Protein AF-A0A8J5CXR3-F1 (afdb_monomer_lite)

Organism: Chionoecetes opilio (NCBI:txid41210)

InterPro domains:
  IPR014830 Glycolipid transfer protein domain [PF08718] (69-102)
  IPR036497 Glycolipid transfer protein superfamily [G3DSA:1.10.3520.10] (43-103)
  IPR036497 Glycolipid transfer protein superfamily [SSF110004] (59-101)

Foldseek 3Di:
DDDDDDDDDDDPDDDDPVVVVVVVVVVPPDDDDDDDDDCDPDPPLLPADPVLLVVLVVVQADPPRHGDVVSVLSSLSSVLSVLVVVDDVSVVVSVVSVVVSVD

Structure (mmCIF, N/CA/C/O backbone):
data_AF-A0A8J5CXR3-F1
#
_entry.id   AF-A0A8J5CXR3-F1
#
loop_
_atom_site.group_PDB
_atom_site.id
_atom_site.type_symbol
_atom_site.label_atom_id
_atom_site.label_alt_id
_atom_site.label_comp_id
_atom_site.label_asym_id
_atom_site.label_entity_id
_atom_site.label_seq_id
_atom_site.pdbx_PDB_ins_code
_atom_site.Cartn_x
_atom_site.Cartn_y
_atom_site.Cartn_z
_atom_site.occupancy
_atom_site.B_iso_or_equiv
_atom_site.auth_seq_id
_atom_site.auth_comp_id
_atom_site.auth_asym_id
_atom_site.auth_atom_id
_atom_site.pdbx_PDB_model_num
ATOM 1 N N . MET A 1 1 ? 40.900 -47.127 28.050 1.00 47.41 1 MET A N 1
ATOM 2 C CA . MET A 1 1 ? 40.916 -46.000 27.095 1.00 47.41 1 MET A CA 1
ATOM 3 C C . MET A 1 1 ? 39.904 -46.302 26.004 1.00 47.41 1 MET A C 1
ATOM 5 O O . MET A 1 1 ? 40.171 -47.152 25.170 1.00 47.41 1 MET A O 1
ATOM 9 N N . ALA A 1 2 ? 38.729 -45.681 26.071 1.00 45.62 2 ALA A N 1
ATOM 10 C CA . ALA A 1 2 ? 37.701 -45.734 25.035 1.00 45.62 2 ALA A CA 1
ATOM 11 C C . ALA A 1 2 ? 37.282 -44.281 24.773 1.00 45.62 2 ALA A C 1
ATOM 13 O O . ALA A 1 2 ? 36.939 -43.570 25.718 1.00 45.62 2 ALA A O 1
ATOM 14 N N . GLY A 1 3 ? 37.456 -43.823 23.533 1.00 44.38 3 GLY A N 1
ATOM 15 C CA . GLY A 1 3 ? 37.212 -42.443 23.119 1.00 44.38 3 GLY A CA 1
ATOM 16 C C . GLY A 1 3 ? 35.720 -42.157 22.974 1.00 44.38 3 GLY A C 1
ATOM 17 O O . GLY A 1 3 ? 34.983 -42.967 22.419 1.00 44.38 3 GLY A O 1
ATOM 18 N N . ILE A 1 4 ? 35.294 -41.004 23.479 1.00 58.88 4 ILE A N 1
ATOM 19 C CA . ILE A 1 4 ? 33.944 -40.460 23.309 1.00 58.88 4 ILE A CA 1
ATOM 20 C C . ILE A 1 4 ? 33.990 -39.543 22.074 1.00 58.88 4 ILE A C 1
ATOM 22 O O . ILE A 1 4 ? 34.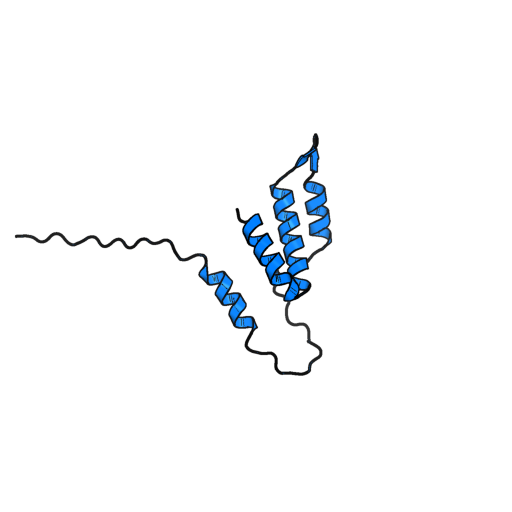870 -38.679 22.029 1.00 58.88 4 ILE A O 1
ATOM 26 N N . PRO A 1 5 ? 33.118 -39.708 21.062 1.00 49.12 5 PRO A N 1
ATOM 27 C CA . PRO A 1 5 ? 33.118 -38.828 19.900 1.00 49.12 5 PRO A CA 1
ATOM 28 C C . PRO A 1 5 ? 32.531 -37.455 20.256 1.00 49.12 5 PRO A C 1
ATOM 30 O O . PRO A 1 5 ? 31.494 -37.362 20.913 1.00 49.12 5 PRO A O 1
ATOM 33 N N . LEU A 1 6 ? 33.217 -36.397 19.807 1.00 48.16 6 LEU A N 1
ATOM 34 C CA . LEU A 1 6 ? 32.725 -35.020 19.790 1.00 48.16 6 LEU A CA 1
ATOM 35 C C . LEU A 1 6 ? 31.401 -34.974 19.012 1.00 48.16 6 LEU A C 1
ATOM 37 O O . LEU A 1 6 ? 31.383 -35.211 17.804 1.00 48.16 6 LEU A O 1
ATOM 41 N N . GLY A 1 7 ? 30.311 -34.666 19.712 1.00 46.31 7 GLY A N 1
ATOM 42 C CA . GLY A 1 7 ? 29.055 -34.254 19.101 1.00 46.31 7 GLY A CA 1
ATOM 43 C C . GLY A 1 7 ? 29.211 -32.845 18.543 1.00 46.31 7 GLY A C 1
ATOM 44 O O . GLY A 1 7 ? 29.286 -31.873 19.291 1.00 46.31 7 GLY A O 1
ATOM 45 N N . SER A 1 8 ? 29.319 -32.768 17.224 1.00 51.59 8 SER A N 1
ATOM 46 C CA . SER A 1 8 ? 29.253 -31.552 16.426 1.00 51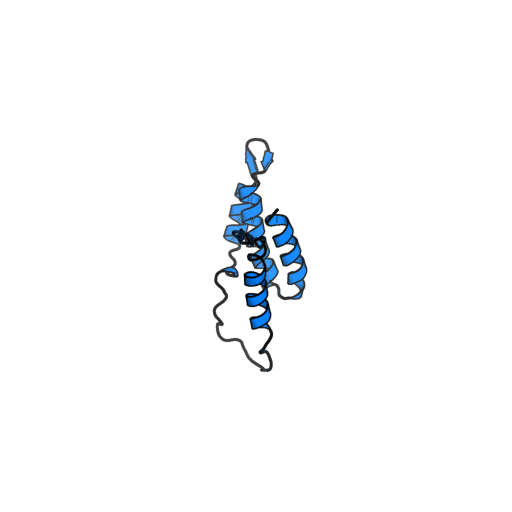.59 8 SER A CA 1
ATOM 47 C C . SER A 1 8 ? 27.778 -31.216 16.190 1.00 51.59 8 SER A C 1
ATOM 49 O O . SER A 1 8 ? 27.116 -31.911 15.424 1.00 51.59 8 SER A O 1
ATOM 51 N N . GLU A 1 9 ? 27.266 -30.150 16.797 1.00 47.84 9 GLU A N 1
ATOM 52 C CA . GLU A 1 9 ? 26.015 -29.515 16.364 1.00 47.84 9 GLU A CA 1
ATOM 53 C C . GLU A 1 9 ? 26.353 -28.116 15.837 1.00 47.84 9 GLU A C 1
ATOM 55 O O . GLU A 1 9 ? 26.766 -27.252 16.615 1.00 47.84 9 GLU A O 1
ATOM 60 N N . PRO A 1 10 ? 26.255 -27.869 14.519 1.00 51.78 10 PRO A N 1
ATOM 61 C CA . PRO A 1 10 ? 26.279 -26.512 14.003 1.00 51.78 10 PRO A CA 1
ATOM 62 C C . PRO A 1 10 ? 24.917 -25.842 14.265 1.00 51.78 10 PRO A C 1
ATOM 64 O O . PRO A 1 10 ? 23.880 -26.502 14.163 1.00 51.78 10 PRO A O 1
ATOM 67 N N . PRO A 1 11 ? 24.876 -24.533 14.567 1.00 44.31 11 PRO A N 1
ATOM 68 C CA . PRO A 1 11 ? 23.620 -23.803 14.671 1.00 44.31 11 PRO A CA 1
ATOM 69 C C . PRO A 1 11 ? 22.977 -23.680 13.279 1.00 44.31 11 PRO A C 1
ATOM 71 O O . PRO A 1 11 ? 23.423 -22.900 12.441 1.00 44.31 11 PRO A O 1
ATOM 74 N N . GLN A 1 12 ? 21.921 -24.452 13.022 1.00 49.41 12 GLN A N 1
ATOM 75 C CA . GLN A 1 12 ? 21.063 -24.300 11.843 1.00 49.41 12 GLN A CA 1
ATOM 76 C C . GLN A 1 12 ? 20.086 -23.137 12.036 1.00 49.41 12 GLN A C 1
ATOM 78 O O . GLN A 1 12 ? 18.949 -23.399 12.402 1.00 49.41 12 GLN A O 1
ATOM 83 N N . GLN A 1 13 ? 20.471 -21.877 11.803 1.00 50.88 13 GLN A N 1
ATOM 84 C CA . GLN A 1 13 ? 19.493 -20.783 11.628 1.00 50.88 13 GLN A CA 1
ATOM 85 C C . GLN A 1 13 ? 20.044 -19.631 10.769 1.00 50.88 13 GLN A C 1
ATOM 87 O O . GLN A 1 13 ? 20.218 -18.530 11.278 1.00 50.88 13 GLN A O 1
ATOM 92 N N . VAL A 1 14 ? 20.306 -19.850 9.472 1.00 47.44 14 VAL A N 1
ATOM 93 C CA . VAL A 1 14 ? 20.418 -18.749 8.488 1.00 47.44 14 VAL A CA 1
ATOM 94 C C . VAL A 1 14 ? 20.041 -19.246 7.079 1.00 47.44 14 VAL A C 1
ATOM 96 O O . VAL A 1 14 ? 20.897 -19.343 6.214 1.00 47.44 14 VAL A O 1
ATOM 99 N N . GLU A 1 15 ? 18.783 -19.628 6.826 1.00 47.00 15 GLU A N 1
ATOM 100 C CA . GLU A 1 15 ? 18.411 -20.187 5.502 1.00 47.00 15 GLU A CA 1
ATOM 101 C C . GLU A 1 15 ? 17.070 -19.681 4.938 1.00 47.00 15 GLU A C 1
ATOM 103 O O . GLU A 1 15 ? 16.450 -20.348 4.125 1.00 47.00 15 GLU A O 1
ATOM 108 N N . VAL A 1 16 ? 16.586 -18.498 5.344 1.00 46.84 16 VAL A N 1
ATOM 109 C CA . VAL A 1 16 ? 15.297 -17.967 4.822 1.00 46.84 16 VAL A CA 1
ATOM 110 C C . VAL A 1 16 ? 15.408 -16.561 4.212 1.00 46.84 16 VAL A C 1
ATOM 112 O O . VAL A 1 16 ? 14.433 -16.020 3.704 1.00 46.84 16 VAL A O 1
ATOM 115 N N . ALA A 1 17 ? 16.592 -15.941 4.222 1.00 45.50 17 ALA A N 1
ATOM 116 C CA . ALA A 1 17 ? 16.778 -14.597 3.657 1.00 45.50 17 ALA A CA 1
ATOM 117 C C . ALA A 1 17 ? 17.283 -14.600 2.201 1.00 45.50 17 ALA A C 1
ATOM 119 O O . ALA A 1 17 ? 17.0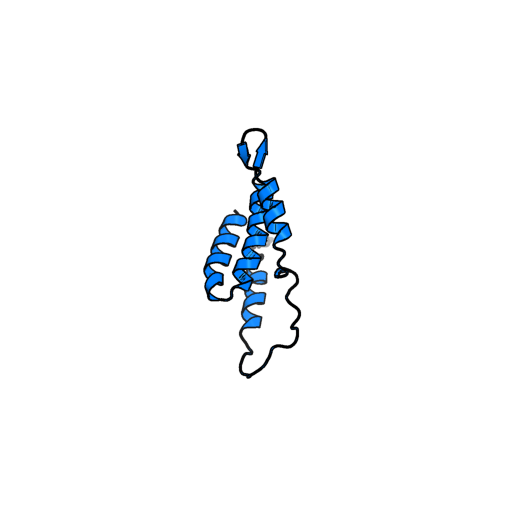50 -13.634 1.480 1.00 45.50 17 ALA A O 1
ATOM 120 N N . GLU A 1 18 ? 17.948 -15.671 1.762 1.00 44.22 18 GLU A N 1
ATOM 121 C CA . GLU A 1 18 ? 18.709 -15.680 0.503 1.00 44.22 18 GLU A CA 1
ATOM 122 C C . GLU A 1 18 ? 17.826 -15.882 -0.745 1.00 44.22 18 GLU A C 1
ATOM 124 O O . GLU A 1 18 ? 18.124 -15.361 -1.819 1.00 44.22 18 GLU A O 1
ATOM 129 N N . GLU A 1 19 ? 16.681 -16.557 -0.604 1.00 43.38 19 GLU A N 1
ATOM 130 C CA . GLU A 1 19 ? 15.810 -16.901 -1.739 1.00 43.38 19 GLU A CA 1
ATOM 131 C C . GLU A 1 19 ? 15.112 -15.681 -2.370 1.00 43.38 19 GLU A C 1
ATOM 133 O O . GLU A 1 19 ? 14.841 -15.665 -3.570 1.00 43.38 19 GLU A O 1
ATOM 138 N N . ALA A 1 20 ? 14.874 -14.618 -1.594 1.00 45.38 20 ALA A N 1
ATOM 139 C CA . ALA A 1 20 ? 14.241 -13.396 -2.096 1.00 45.38 20 ALA A CA 1
ATOM 140 C C . ALA A 1 20 ? 15.227 -12.470 -2.834 1.00 45.38 20 ALA A C 1
ATOM 142 O O . ALA A 1 20 ? 14.836 -11.760 -3.761 1.00 45.38 20 ALA A O 1
ATOM 143 N N . GLU A 1 21 ? 16.505 -12.481 -2.446 1.00 45.34 21 GLU A N 1
ATOM 144 C CA . GLU A 1 21 ? 17.541 -11.627 -3.042 1.00 45.34 21 GLU A CA 1
ATOM 145 C C . GLU A 1 21 ? 18.029 -12.198 -4.387 1.00 45.34 21 GLU A C 1
ATOM 147 O O . GLU A 1 21 ? 18.233 -11.454 -5.352 1.00 45.34 21 GLU A O 1
ATOM 152 N N . ALA A 1 22 ? 18.087 -13.531 -4.504 1.00 44.59 22 ALA A N 1
ATOM 153 C CA . ALA A 1 22 ? 18.452 -14.232 -5.737 1.00 44.59 22 ALA A CA 1
ATOM 154 C C . ALA A 1 22 ? 17.468 -13.985 -6.899 1.00 44.59 22 ALA A C 1
ATOM 156 O O . ALA A 1 22 ? 17.885 -13.887 -8.056 1.00 44.59 22 ALA A O 1
ATOM 157 N N . ALA A 1 23 ? 16.172 -13.820 -6.610 1.00 48.47 23 ALA A N 1
ATOM 158 C CA . ALA A 1 23 ? 15.166 -13.521 -7.630 1.00 48.47 23 ALA A CA 1
ATOM 159 C C . ALA A 1 23 ? 15.341 -12.117 -8.245 1.00 48.47 23 ALA A C 1
ATOM 161 O O . ALA A 1 23 ? 15.031 -11.910 -9.420 1.00 48.47 23 ALA A O 1
ATOM 162 N N . MET A 1 24 ? 15.870 -11.155 -7.480 1.00 52.59 24 MET A N 1
ATOM 163 C CA . MET A 1 24 ? 16.000 -9.762 -7.919 1.00 52.59 24 MET A CA 1
ATOM 164 C C . MET A 1 24 ? 17.251 -9.530 -8.781 1.00 52.59 24 MET A C 1
ATOM 166 O O . MET A 1 24 ? 17.188 -8.799 -9.769 1.00 52.59 24 MET A O 1
ATOM 170 N N . ALA A 1 25 ? 18.363 -10.209 -8.472 1.00 48.97 25 ALA A N 1
ATOM 171 C CA . ALA A 1 25 ? 19.620 -10.090 -9.218 1.00 48.97 25 ALA A CA 1
ATOM 172 C C . ALA A 1 25 ? 19.545 -10.665 -10.649 1.00 48.97 25 ALA A C 1
ATOM 174 O O . ALA A 1 25 ? 20.218 -10.178 -11.559 1.00 48.97 25 ALA A O 1
ATOM 175 N N . ALA A 1 26 ? 18.693 -11.668 -10.890 1.00 48.00 26 ALA A N 1
ATOM 176 C CA . ALA A 1 26 ? 18.519 -12.246 -12.225 1.00 48.00 26 ALA A CA 1
ATOM 177 C C . ALA A 1 26 ? 17.880 -11.264 -13.233 1.00 48.00 26 ALA A C 1
ATOM 179 O O . ALA A 1 26 ? 18.110 -11.382 -14.439 1.00 48.00 26 ALA A O 1
ATOM 180 N N . ALA A 1 27 ? 17.122 -10.268 -12.757 1.00 50.69 27 ALA A N 1
ATOM 181 C CA . ALA A 1 27 ? 16.392 -9.328 -13.608 1.00 50.69 27 ALA A CA 1
ATOM 182 C C . ALA A 1 27 ? 17.270 -8.224 -14.239 1.00 50.69 27 ALA A C 1
ATOM 184 O O . ALA A 1 27 ? 16.834 -7.566 -15.186 1.00 50.69 27 ALA A O 1
ATOM 185 N N . GLU A 1 28 ? 18.503 -8.016 -13.763 1.00 46.72 28 GLU A N 1
ATOM 186 C CA . GLU A 1 28 ? 19.344 -6.884 -14.193 1.00 46.72 28 GLU A CA 1
ATOM 187 C C . GLU A 1 28 ? 20.301 -7.195 -15.361 1.00 46.72 28 GLU A C 1
ATOM 189 O O . GLU A 1 28 ? 20.945 -6.291 -15.892 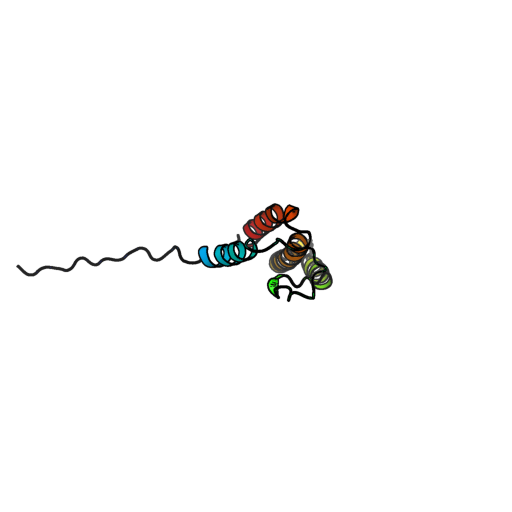1.00 46.72 28 GLU A O 1
ATOM 194 N N . SER A 1 29 ? 20.368 -8.440 -15.847 1.00 45.47 29 SER A N 1
ATOM 195 C CA . SER A 1 29 ? 21.384 -8.855 -16.836 1.00 45.47 29 SER A CA 1
ATOM 196 C C . SER A 1 29 ? 21.006 -8.722 -18.324 1.00 45.47 29 SER A C 1
ATOM 198 O O . SER A 1 29 ? 21.679 -9.294 -19.181 1.00 45.47 29 SER A O 1
ATOM 200 N N . GLY A 1 30 ? 19.991 -7.934 -18.699 1.00 50.03 30 GLY A N 1
ATOM 201 C CA . GLY A 1 30 ? 19.640 -7.827 -20.121 1.00 50.03 30 GLY A CA 1
ATOM 202 C C . GLY A 1 30 ? 18.709 -6.691 -20.518 1.00 50.03 30 GLY A C 1
ATOM 203 O O . GLY A 1 30 ? 17.561 -6.937 -20.868 1.00 50.03 30 GLY A O 1
ATOM 204 N N . ARG A 1 31 ? 19.203 -5.447 -20.564 1.00 50.34 31 ARG A N 1
ATOM 205 C CA . ARG A 1 31 ? 18.541 -4.369 -21.324 1.00 50.34 31 ARG A CA 1
ATOM 206 C C . ARG A 1 31 ? 19.540 -3.530 -22.120 1.00 50.34 31 ARG A C 1
ATOM 208 O O . ARG A 1 31 ? 19.804 -2.375 -21.811 1.00 50.34 31 ARG A O 1
ATOM 215 N N . GLN A 1 32 ? 20.051 -4.111 -23.203 1.00 48.22 32 GLN A N 1
ATOM 216 C CA . GLN A 1 32 ? 20.357 -3.347 -24.414 1.00 48.22 32 GLN A CA 1
ATOM 217 C C . GLN A 1 32 ? 19.374 -3.783 -25.498 1.00 48.22 32 GLN A C 1
ATOM 219 O O . GLN A 1 32 ? 19.382 -4.938 -25.912 1.00 48.22 32 GLN A O 1
ATOM 224 N N . GLY A 1 33 ? 18.514 -2.869 -25.944 1.00 39.94 33 GLY A N 1
ATOM 225 C CA . GLY A 1 33 ? 17.604 -3.129 -27.054 1.00 39.94 33 GLY A CA 1
ATOM 226 C C . GLY A 1 33 ? 16.428 -2.164 -27.083 1.00 39.94 33 GLY A C 1
ATOM 227 O O . GLY A 1 33 ? 15.566 -2.192 -26.212 1.00 39.94 33 GLY A O 1
ATOM 228 N N . ASN A 1 34 ? 16.405 -1.315 -28.105 1.00 61.97 34 ASN A N 1
ATOM 229 C CA . ASN A 1 34 ? 15.235 -0.561 -28.547 1.00 61.97 34 ASN A CA 1
ATOM 230 C C . ASN A 1 34 ? 14.031 -1.521 -28.690 1.00 61.97 34 ASN A C 1
ATOM 232 O O . ASN A 1 34 ? 14.157 -2.510 -29.409 1.00 61.97 34 ASN A O 1
ATOM 236 N N . GLY A 1 35 ? 12.874 -1.261 -28.071 1.00 38.31 35 GLY A N 1
ATOM 237 C CA . GLY A 1 35 ? 11.730 -2.163 -28.241 1.00 38.31 35 GLY A CA 1
ATOM 238 C C . GLY A 1 35 ? 10.464 -1.753 -27.499 1.00 38.31 35 GLY A C 1
ATOM 239 O O . GLY A 1 35 ? 10.450 -1.647 -26.276 1.00 38.31 35 GLY A O 1
ATOM 240 N N . VAL A 1 36 ? 9.381 -1.577 -28.255 1.00 52.88 36 VAL A N 1
ATOM 241 C CA . VAL A 1 36 ? 8.016 -1.786 -27.759 1.00 52.88 36 VAL A CA 1
ATOM 242 C C . VAL A 1 36 ? 7.991 -3.169 -27.105 1.00 52.88 36 VAL A C 1
ATOM 244 O O . VAL A 1 36 ? 8.275 -4.159 -27.776 1.00 52.88 36 VAL A O 1
ATOM 247 N N . MET A 1 37 ? 7.733 -3.230 -25.799 1.00 56.91 37 MET A N 1
ATOM 248 C CA . MET A 1 37 ? 7.731 -4.487 -25.050 1.00 56.91 37 MET A CA 1
ATOM 249 C C . MET A 1 37 ? 6.498 -5.309 -25.453 1.00 56.91 37 MET A C 1
ATOM 251 O O . MET A 1 37 ? 5.379 -4.819 -25.283 1.00 56.91 37 MET A O 1
ATOM 255 N N . PRO A 1 38 ? 6.664 -6.533 -25.980 1.00 52.72 38 PRO A N 1
ATOM 256 C CA . PRO A 1 38 ? 5.565 -7.470 -26.102 1.00 52.72 38 PRO A CA 1
ATOM 257 C C . PRO A 1 38 ? 5.340 -8.099 -24.726 1.00 52.72 38 PRO A C 1
ATOM 259 O O . PRO A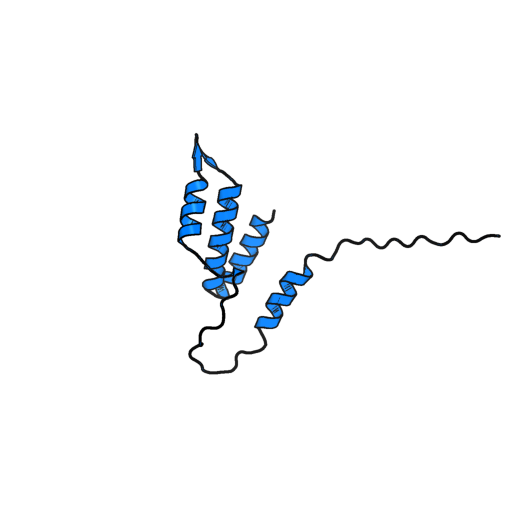 1 38 ? 6.298 -8.578 -24.129 1.00 52.72 38 PRO A O 1
ATOM 262 N N . ASP A 1 39 ? 4.101 -8.024 -24.241 1.00 50.59 39 ASP A N 1
ATOM 263 C CA . ASP A 1 39 ? 3.455 -8.843 -23.200 1.00 50.59 39 ASP A CA 1
ATOM 264 C C . ASP A 1 39 ? 4.373 -9.842 -22.458 1.00 50.59 39 ASP A C 1
ATOM 266 O O . ASP A 1 39 ? 4.277 -11.060 -22.607 1.00 50.59 39 ASP A O 1
ATOM 270 N N . ALA A 1 40 ? 5.336 -9.323 -21.694 1.00 55.09 40 ALA A N 1
ATOM 271 C CA . ALA A 1 40 ? 6.204 -10.132 -20.860 1.00 55.09 40 ALA A CA 1
ATOM 272 C C . ALA A 1 40 ? 5.404 -10.414 -19.598 1.00 55.09 40 ALA A C 1
ATOM 274 O O . ALA A 1 40 ? 5.129 -9.481 -18.844 1.00 55.09 40 ALA A O 1
ATOM 275 N N . ALA A 1 41 ? 4.999 -11.675 -19.433 1.00 58.25 41 ALA A N 1
ATOM 276 C CA . ALA A 1 41 ? 4.222 -12.181 -18.310 1.00 58.25 41 ALA A CA 1
ATOM 277 C C . ALA A 1 41 ? 4.619 -11.474 -17.008 1.00 58.25 41 ALA A C 1
ATOM 279 O O . ALA A 1 41 ? 5.688 -11.726 -16.447 1.00 58.25 41 ALA A O 1
ATOM 280 N N . VAL A 1 42 ? 3.768 -10.544 -16.569 1.00 61.09 42 VAL A N 1
ATOM 281 C CA . VAL A 1 42 ? 3.936 -9.864 -15.289 1.00 61.09 42 VAL A CA 1
ATOM 282 C C . VAL A 1 42 ? 3.956 -10.970 -14.231 1.00 61.09 42 VAL A C 1
ATOM 284 O O . VAL A 1 42 ? 3.036 -11.795 -14.229 1.00 61.09 42 VAL A O 1
ATOM 287 N N . PRO A 1 43 ? 4.989 -11.052 -13.371 1.00 65.75 43 PRO A N 1
ATOM 288 C CA . PRO A 1 43 ? 5.003 -12.017 -12.279 1.00 65.75 43 PRO A CA 1
ATOM 289 C C . PRO A 1 43 ? 3.685 -11.909 -11.510 1.00 65.75 43 PRO A C 1
ATOM 291 O O . PRO A 1 43 ? 3.243 -10.795 -11.229 1.00 65.75 43 PRO A O 1
ATOM 294 N N . GLN A 1 44 ? 3.031 -13.033 -11.198 1.00 62.72 44 GLN A N 1
ATOM 295 C CA . GLN A 1 44 ? 1.696 -13.003 -10.577 1.00 62.72 44 GLN A CA 1
ATOM 296 C C . GLN A 1 44 ? 1.685 -12.219 -9.252 1.00 62.72 44 GLN A C 1
ATOM 298 O O . GLN A 1 44 ? 0.691 -11.581 -8.916 1.00 62.72 44 GLN A O 1
ATOM 303 N N . ASP A 1 45 ? 2.829 -12.162 -8.571 1.00 67.00 45 ASP A N 1
ATOM 304 C CA . ASP A 1 45 ? 3.035 -11.399 -7.337 1.00 67.00 45 ASP A CA 1
ATOM 305 C C . ASP A 1 45 ? 3.025 -9.867 -7.533 1.00 67.00 45 ASP A C 1
ATOM 307 O O . ASP A 1 45 ? 2.869 -9.122 -6.565 1.00 67.00 45 ASP A O 1
ATOM 311 N N . LEU A 1 46 ? 3.145 -9.389 -8.779 1.00 69.69 46 LEU A N 1
ATOM 312 C CA . LEU A 1 46 ? 3.012 -7.983 -9.188 1.00 69.69 46 LEU A CA 1
ATOM 313 C C . LEU A 1 46 ? 1.671 -7.670 -9.863 1.00 69.69 46 LEU A C 1
ATOM 315 O O . LEU A 1 46 ? 1.453 -6.530 -10.282 1.00 69.69 46 LEU A O 1
ATOM 319 N N . VAL A 1 47 ? 0.761 -8.643 -9.970 1.00 82.94 47 VAL A N 1
ATOM 320 C CA . VAL A 1 47 ? -0.597 -8.366 -10.443 1.00 82.94 47 VAL A CA 1
ATOM 321 C C . VAL A 1 47 ? -1.277 -7.485 -9.402 1.00 82.94 47 VAL A C 1
ATOM 323 O O . VAL A 1 47 ? -1.542 -7.900 -8.273 1.00 82.94 47 VAL A O 1
ATOM 326 N N . PHE A 1 48 ? -1.491 -6.234 -9.792 1.00 88.50 48 PHE A N 1
ATOM 327 C CA . PHE A 1 48 ? -2.082 -5.204 -8.959 1.00 88.50 48 PHE A CA 1
ATOM 328 C C . PHE A 1 48 ? -3.567 -5.058 -9.271 1.00 88.50 48 PHE A C 1
ATOM 330 O O . PHE A 1 48 ? -3.949 -4.881 -10.429 1.00 88.50 48 PHE A O 1
ATOM 337 N N . ASP A 1 49 ? -4.380 -5.056 -8.219 1.00 89.88 49 ASP A N 1
ATOM 338 C CA . ASP A 1 49 ? -5.799 -4.742 -8.289 1.00 89.88 49 ASP A CA 1
ATOM 339 C C . ASP A 1 49 ? -6.132 -3.600 -7.318 1.00 89.88 49 ASP A C 1
ATOM 341 O O . ASP A 1 49 ? -6.033 -3.730 -6.095 1.00 89.88 49 ASP A O 1
ATOM 345 N N . LEU A 1 50 ? -6.547 -2.462 -7.880 1.00 91.31 50 LEU A N 1
ATOM 346 C CA . LEU A 1 50 ? -6.952 -1.289 -7.109 1.00 91.31 50 LEU A CA 1
ATOM 347 C C . LEU A 1 50 ? -8.198 -1.565 -6.258 1.00 91.31 50 LEU A C 1
ATOM 349 O O . LEU A 1 50 ? -8.333 -0.999 -5.174 1.00 91.31 50 LEU A O 1
ATOM 353 N N . GLN A 1 51 ? -9.102 -2.423 -6.726 1.00 93.12 51 GLN A N 1
ATOM 354 C CA . GLN A 1 51 ? -10.320 -2.743 -5.996 1.00 93.12 51 GLN A CA 1
ATOM 355 C C . GLN A 1 51 ? -9.991 -3.498 -4.703 1.00 93.12 51 GLN A C 1
ATOM 357 O O . GLN A 1 51 ? -10.540 -3.171 -3.654 1.00 93.12 51 GLN A O 1
ATOM 362 N N . LEU A 1 52 ? -8.999 -4.394 -4.734 1.00 90.94 52 LEU A N 1
ATOM 363 C CA . LEU A 1 52 ? -8.522 -5.111 -3.547 1.00 90.94 52 LEU A CA 1
ATOM 364 C C . LEU A 1 52 ? -7.947 -4.165 -2.481 1.00 90.94 52 LEU A C 1
ATOM 366 O O . LEU A 1 52 ? -8.155 -4.376 -1.286 1.00 90.94 52 LEU A O 1
ATOM 370 N N . VAL A 1 53 ? -7.261 -3.100 -2.908 1.00 93.56 53 VAL A N 1
ATOM 371 C CA . VAL A 1 53 ? -6.754 -2.053 -2.008 1.00 93.56 53 VAL A CA 1
ATOM 372 C C . VAL A 1 53 ? -7.906 -1.309 -1.338 1.00 93.56 53 VAL A C 1
ATOM 374 O O . VAL A 1 53 ? -7.911 -1.147 -0.117 1.00 93.56 53 VAL A O 1
ATOM 377 N N . LEU A 1 54 ? -8.886 -0.859 -2.125 1.00 94.06 54 LEU A N 1
ATOM 378 C CA . LEU A 1 54 ? -10.036 -0.106 -1.619 1.00 94.06 54 LEU A CA 1
ATOM 379 C C . LEU A 1 54 ? -10.880 -0.952 -0.663 1.00 94.06 54 LEU A C 1
ATOM 381 O O . LEU A 1 54 ? -11.210 -0.494 0.433 1.00 94.06 54 LEU A O 1
ATOM 385 N N . ASP A 1 55 ? -11.165 -2.195 -1.044 1.00 93.12 55 ASP A N 1
ATOM 386 C CA . ASP A 1 55 ? -11.933 -3.130 -0.232 1.00 93.12 55 ASP A CA 1
ATOM 387 C C . ASP A 1 55 ? -11.188 -3.460 1.062 1.00 93.12 55 ASP A C 1
ATOM 389 O O . ASP A 1 55 ? -11.789 -3.425 2.138 1.00 93.12 55 ASP A O 1
ATOM 393 N N . GLY A 1 56 ? -9.875 -3.694 0.989 1.00 92.12 56 GLY A N 1
ATOM 394 C CA . GLY A 1 56 ? -9.031 -3.930 2.157 1.00 92.12 56 GLY A CA 1
ATOM 395 C C . GLY A 1 56 ? -9.066 -2.759 3.139 1.00 92.12 56 GLY A C 1
ATOM 396 O O . GLY A 1 56 ? -9.349 -2.957 4.318 1.00 92.12 56 GLY A O 1
ATOM 397 N N . PHE A 1 57 ? -8.873 -1.525 2.656 1.00 93.50 57 PHE A N 1
ATOM 398 C CA . PHE A 1 57 ? -8.932 -0.338 3.515 1.00 93.50 57 PHE A CA 1
ATOM 399 C C . PHE A 1 57 ? -10.331 -0.056 4.069 1.00 93.50 57 PHE A C 1
ATOM 401 O O . PHE A 1 57 ? -10.453 0.429 5.195 1.00 93.50 57 PHE A O 1
ATOM 408 N N . SER A 1 58 ? -11.389 -0.393 3.326 1.00 92.06 58 SER A N 1
ATOM 409 C CA . SER A 1 58 ? -12.767 -0.279 3.814 1.00 92.06 58 SER A CA 1
ATOM 410 C C . SER A 1 58 ? -13.031 -1.199 5.014 1.00 92.06 58 SER A C 1
ATOM 412 O O . SER A 1 58 ? -13.764 -0.825 5.930 1.00 92.06 58 SER A O 1
ATOM 414 N N . GLN A 1 59 ? -12.365 -2.358 5.042 1.00 91.25 59 GLN A N 1
ATOM 415 C CA . GLN A 1 59 ? -12.461 -3.372 6.092 1.00 91.25 59 GLN A CA 1
ATOM 416 C C . GLN A 1 59 ? -11.551 -3.090 7.292 1.00 91.25 59 GLN A C 1
ATOM 418 O O . GLN A 1 59 ? -11.691 -3.740 8.322 1.00 91.25 59 GLN A O 1
ATOM 423 N N . CYS A 1 60 ? -10.639 -2.117 7.208 1.00 93.38 60 CYS A N 1
ATOM 424 C CA . CYS A 1 60 ? -9.772 -1.751 8.330 1.00 93.38 60 CYS A CA 1
ATOM 425 C C . CYS A 1 60 ? -10.542 -1.140 9.498 1.00 93.38 60 CYS A C 1
ATOM 427 O O . CYS A 1 60 ? -10.100 -1.241 10.639 1.00 93.38 60 CYS A O 1
ATOM 429 N N . ARG A 1 61 ? -11.662 -0.466 9.230 1.00 90.69 61 ARG A N 1
ATOM 430 C CA . ARG A 1 61 ? -12.427 0.224 10.267 1.00 90.69 61 ARG A CA 1
ATOM 431 C C . ARG A 1 61 ? -13.462 -0.721 10.866 1.00 90.69 61 ARG A C 1
ATOM 433 O O . ARG A 1 61 ? -14.468 -1.017 10.226 1.00 90.69 61 ARG A O 1
ATOM 440 N N . GLY A 1 62 ? -13.217 -1.139 12.100 1.00 84.44 62 GLY A N 1
ATOM 441 C CA . GLY A 1 62 ? -14.174 -1.881 12.902 1.00 84.44 62 GLY A CA 1
ATOM 442 C C . GLY A 1 62 ? -15.239 -1.007 13.543 1.00 84.44 62 GLY A C 1
ATOM 443 O O . GLY A 1 62 ? -15.243 0.224 13.427 1.00 84.44 62 GLY A O 1
ATOM 444 N N . GLU A 1 63 ? -16.155 -1.676 14.235 1.00 83.81 63 GLU A N 1
ATOM 445 C CA . GLU A 1 63 ? -17.131 -1.020 15.098 1.00 83.81 63 GLU A CA 1
ATOM 446 C C . GLU A 1 63 ? -16.399 -0.248 16.211 1.00 83.81 63 GLU A C 1
ATOM 448 O O . GLU A 1 63 ? -15.275 -0.579 16.599 1.00 83.81 63 GLU A O 1
ATOM 453 N N . ASP A 1 64 ? -16.994 0.857 16.658 1.00 83.25 64 ASP A N 1
ATOM 454 C CA . ASP A 1 64 ? -16.458 1.717 17.722 1.00 83.25 64 ASP A CA 1
ATOM 455 C C . ASP A 1 64 ? -15.072 2.340 17.461 1.00 83.25 64 ASP A C 1
ATOM 457 O O . ASP A 1 64 ? -14.362 2.733 18.387 1.00 83.25 64 ASP A O 1
ATOM 461 N N . GLY A 1 65 ? -14.682 2.483 16.188 1.00 81.62 65 GLY A N 1
ATOM 462 C CA . GLY A 1 65 ? -13.443 3.169 15.800 1.00 81.62 65 GLY A CA 1
ATOM 463 C C . GLY A 1 65 ? -12.175 2.334 15.987 1.00 81.62 65 GLY A C 1
ATOM 464 O O . GLY A 1 65 ? -11.074 2.879 15.908 1.00 81.62 65 GLY A O 1
ATOM 465 N N . GLN A 1 66 ? -12.319 1.025 16.208 1.00 89.44 66 GLN A N 1
ATOM 466 C CA . GLN A 1 66 ? -11.195 0.095 16.239 1.00 89.44 66 GLN A CA 1
ATOM 467 C C . GLN A 1 66 ? -10.578 -0.075 14.846 1.00 89.44 66 GLN A C 1
ATOM 469 O O . GLN A 1 66 ? -11.272 -0.019 13.828 1.00 89.44 66 GLN A O 1
ATOM 474 N N . LEU A 1 67 ? -9.265 -0.304 14.804 1.00 91.81 67 LEU A N 1
ATOM 475 C CA . LEU A 1 67 ? -8.533 -0.599 13.574 1.00 91.81 67 LEU A CA 1
ATOM 476 C C . LEU A 1 67 ? -8.192 -2.091 13.527 1.00 91.81 67 LEU A C 1
ATOM 478 O O . LEU A 1 67 ? -7.426 -2.580 14.356 1.00 91.81 67 LEU A O 1
ATOM 482 N N . TYR A 1 68 ? -8.721 -2.806 12.538 1.00 92.56 68 TYR A N 1
ATOM 483 C CA . TYR A 1 68 ? -8.339 -4.188 12.272 1.00 92.56 68 TYR A CA 1
ATOM 484 C C . TYR A 1 68 ? -6.989 -4.228 11.561 1.00 92.56 68 TYR A C 1
ATOM 486 O O . TYR A 1 68 ? -6.876 -3.910 10.375 1.00 92.56 68 TYR A O 1
ATOM 494 N N . LEU A 1 69 ? -5.958 -4.624 12.307 1.00 90.62 69 LEU A N 1
ATOM 495 C CA . LEU A 1 69 ? -4.581 -4.629 11.824 1.00 90.62 69 LEU A CA 1
ATOM 496 C C . LEU A 1 69 ? -4.376 -5.610 10.662 1.00 90.62 69 LEU A C 1
ATOM 498 O O . LEU A 1 69 ? -3.695 -5.264 9.706 1.00 90.62 69 LEU A O 1
ATOM 502 N N . ASP A 1 70 ? -5.019 -6.777 10.680 1.00 90.06 70 ASP A N 1
ATOM 503 C CA . ASP A 1 70 ? -4.885 -7.768 9.602 1.00 90.06 70 ASP A CA 1
ATOM 504 C C . ASP A 1 70 ? -5.405 -7.235 8.260 1.00 90.06 70 ASP A C 1
ATOM 506 O O . ASP A 1 70 ? -4.751 -7.372 7.223 1.00 90.06 70 ASP A O 1
ATOM 510 N N . ALA A 1 71 ? -6.565 -6.570 8.281 1.00 90.62 71 ALA A N 1
ATOM 511 C CA . ALA A 1 71 ? -7.123 -5.905 7.105 1.00 90.62 71 ALA A CA 1
ATOM 512 C C . ALA A 1 71 ? -6.213 -4.760 6.639 1.00 90.62 71 ALA A C 1
ATOM 514 O O . ALA A 1 71 ? -5.967 -4.612 5.441 1.00 90.62 71 ALA A O 1
ATOM 515 N N . TYR A 1 72 ? -5.642 -4.009 7.587 1.00 91.81 72 TYR A N 1
ATOM 516 C CA . TYR A 1 72 ? -4.701 -2.930 7.306 1.00 91.81 72 TYR A CA 1
ATOM 517 C C . TYR A 1 72 ? -3.431 -3.436 6.626 1.00 91.81 72 TYR A C 1
ATOM 519 O O . TYR A 1 72 ? -3.078 -2.930 5.565 1.00 91.81 72 TYR A O 1
ATOM 527 N N . LEU A 1 73 ? -2.780 -4.463 7.174 1.00 91.75 73 LEU A N 1
ATOM 528 C CA . LEU A 1 73 ? -1.560 -5.046 6.613 1.00 91.75 73 LEU A CA 1
ATOM 529 C C . LEU A 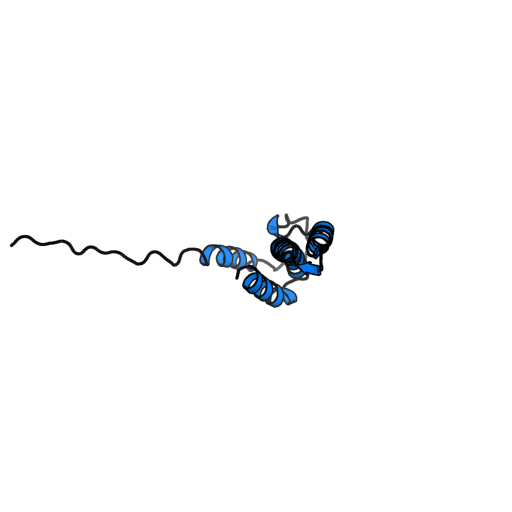1 73 ? -1.814 -5.668 5.235 1.00 91.75 73 LEU A C 1
ATOM 531 O O . LEU A 1 73 ? -0.998 -5.497 4.330 1.00 91.75 73 LEU A O 1
ATOM 535 N N . ARG A 1 74 ? -2.969 -6.319 5.043 1.00 89.94 74 ARG A N 1
ATOM 536 C CA . ARG A 1 74 ? -3.381 -6.865 3.743 1.00 89.94 74 ARG A CA 1
ATOM 537 C C . ARG A 1 74 ? -3.622 -5.774 2.697 1.00 89.94 74 ARG A C 1
ATOM 539 O O . ARG A 1 74 ? -3.188 -5.915 1.561 1.00 89.94 74 ARG A O 1
ATOM 546 N N . ALA A 1 75 ? -4.292 -4.682 3.055 1.00 92.12 75 ALA A N 1
ATOM 547 C CA . ALA A 1 75 ? -4.491 -3.562 2.135 1.00 92.12 75 ALA A CA 1
ATOM 548 C C . ALA A 1 75 ? -3.156 -2.881 1.785 1.00 92.12 75 ALA A C 1
ATOM 550 O O . ALA A 1 75 ? -2.912 -2.499 0.639 1.00 92.12 75 ALA A O 1
ATOM 551 N N . TYR A 1 76 ? -2.261 -2.773 2.771 1.00 91.38 76 TYR A N 1
ATOM 552 C CA . TYR A 1 76 ? -0.945 -2.167 2.607 1.00 91.38 76 TYR A CA 1
ATOM 553 C C . TYR A 1 76 ? -0.004 -3.009 1.733 1.00 91.38 76 TYR A C 1
ATOM 555 O O . TYR A 1 76 ? 0.805 -2.447 0.995 1.00 91.38 76 TYR A O 1
ATOM 563 N N . SER A 1 77 ? -0.109 -4.342 1.771 1.00 89.31 77 SER A N 1
ATOM 564 C CA . SER A 1 77 ? 0.689 -5.223 0.911 1.00 89.31 77 SER A CA 1
ATOM 565 C C . SER A 1 77 ? 0.285 -5.116 -0.564 1.00 89.31 77 SER A C 1
ATOM 567 O O . SER A 1 77 ? 1.158 -5.067 -1.428 1.00 89.31 77 SER A O 1
ATOM 569 N N . GLU A 1 78 ? -1.009 -4.982 -0.863 1.00 90.94 78 GLU A N 1
ATOM 570 C CA . GLU A 1 78 ? -1.500 -4.714 -2.222 1.00 90.94 78 GLU A CA 1
ATOM 571 C C . GLU A 1 78 ? -1.106 -3.315 -2.711 1.00 90.94 78 GLU A C 1
ATOM 573 O O . GLU A 1 78 ? -0.651 -3.148 -3.845 1.00 90.94 78 GLU A O 1
ATOM 578 N N . LEU A 1 79 ? -1.179 -2.307 -1.835 1.00 91.94 79 LEU A N 1
ATOM 579 C CA . LEU A 1 79 ? -0.680 -0.965 -2.139 1.00 91.94 79 LEU A CA 1
ATOM 580 C C . LEU A 1 79 ? 0.828 -0.978 -2.438 1.00 91.94 79 LEU A C 1
ATOM 582 O O . LEU A 1 79 ? 1.305 -0.260 -3.315 1.00 91.94 79 LEU A O 1
ATOM 586 N N . ASN A 1 80 ? 1.589 -1.834 -1.760 1.00 90.06 80 ASN A N 1
ATOM 587 C CA . ASN A 1 80 ? 3.010 -2.002 -2.024 1.00 90.06 80 ASN A CA 1
ATOM 588 C C . ASN A 1 80 ? 3.296 -2.599 -3.418 1.00 90.06 80 ASN A C 1
ATOM 590 O O . ASN A 1 80 ? 4.342 -2.314 -4.001 1.00 90.06 80 ASN A O 1
ATOM 594 N N . LYS A 1 81 ? 2.384 -3.391 -3.999 1.00 89.69 81 LYS A N 1
ATOM 595 C CA . LYS A 1 81 ? 2.512 -3.847 -5.397 1.00 89.69 81 LYS A CA 1
ATOM 596 C C . LYS A 1 81 ? 2.363 -2.684 -6.374 1.00 89.69 81 LYS A C 1
ATOM 598 O O . LYS A 1 81 ? 3.149 -2.573 -7.309 1.00 89.69 81 LYS A O 1
ATOM 603 N N . PHE A 1 82 ? 1.427 -1.766 -6.117 1.00 89.94 82 PHE A N 1
ATOM 604 C CA . PHE A 1 82 ? 1.287 -0.543 -6.915 1.00 89.94 82 PHE A CA 1
ATOM 605 C C . PHE A 1 82 ? 2.569 0.294 -6.918 1.00 89.94 82 PHE A C 1
ATOM 607 O O . PHE A 1 82 ? 3.016 0.731 -7.975 1.00 89.94 82 PHE A O 1
ATOM 614 N N . LEU A 1 83 ? 3.198 0.472 -5.753 1.00 87.81 83 LEU A N 1
ATOM 615 C CA . LEU A 1 83 ? 4.456 1.217 -5.645 1.00 87.81 83 LEU A CA 1
ATOM 616 C C . LEU A 1 83 ? 5.592 0.563 -6.444 1.00 87.81 83 LEU A C 1
ATOM 618 O O . LEU A 1 83 ? 6.371 1.274 -7.074 1.00 87.81 83 LEU A O 1
ATOM 622 N N . GLN A 1 84 ? 5.648 -0.769 -6.494 1.00 86.06 84 GLN A N 1
ATOM 623 C CA . GLN A 1 84 ? 6.615 -1.497 -7.324 1.00 86.06 84 GLN A CA 1
ATOM 624 C C . GLN A 1 84 ? 6.356 -1.306 -8.831 1.00 86.06 84 GLN A C 1
ATOM 626 O O . GLN A 1 84 ? 7.308 -1.214 -9.608 1.00 86.06 84 GLN A O 1
ATOM 631 N N . LEU A 1 85 ? 5.092 -1.164 -9.253 1.00 87.94 85 LEU A N 1
ATOM 632 C CA . LEU A 1 85 ? 4.732 -0.881 -10.651 1.00 87.94 85 LEU A CA 1
ATOM 633 C C . LEU A 1 85 ? 5.119 0.533 -11.111 1.00 87.94 85 LEU A C 1
ATOM 635 O O . LEU A 1 85 ? 5.324 0.745 -12.305 1.00 87.94 85 LEU A O 1
ATOM 639 N N . LEU A 1 86 ? 5.272 1.494 -10.191 1.00 86.31 86 LEU A N 1
ATOM 640 C CA . LEU A 1 86 ? 5.742 2.852 -10.510 1.00 86.31 86 LEU A CA 1
ATOM 641 C C . LEU A 1 86 ? 7.234 2.905 -10.890 1.00 86.31 86 LEU A C 1
ATOM 643 O O . LEU A 1 86 ? 7.724 3.944 -11.339 1.00 86.31 86 LEU A O 1
ATOM 647 N N . GLY A 1 87 ? 7.954 1.791 -10.745 1.00 80.88 87 GLY A N 1
ATOM 648 C CA . GLY A 1 87 ? 9.332 1.633 -11.189 1.00 80.88 87 GLY A CA 1
ATOM 649 C C . GLY A 1 87 ? 10.373 1.821 -10.087 1.00 80.88 87 GLY A C 1
ATOM 650 O O . GLY A 1 87 ? 10.078 2.034 -8.912 1.00 80.88 87 GLY A O 1
ATOM 651 N N . THR A 1 88 ? 11.639 1.739 -10.490 1.00 83.19 88 THR A N 1
ATOM 652 C CA . THR A 1 88 ? 12.802 1.583 -9.597 1.00 83.19 88 THR A CA 1
ATOM 653 C C . THR A 1 88 ? 12.994 2.725 -8.602 1.00 83.19 88 THR A C 1
ATOM 655 O O . THR A 1 88 ? 13.531 2.504 -7.518 1.00 83.19 88 THR A O 1
ATOM 658 N N . VAL A 1 89 ? 12.501 3.927 -8.916 1.00 85.31 89 VAL A N 1
ATOM 659 C CA . VAL A 1 89 ? 12.519 5.070 -7.992 1.00 85.31 89 VAL A CA 1
ATOM 660 C C . VAL A 1 89 ? 11.729 4.759 -6.724 1.00 85.31 89 VAL A C 1
ATOM 662 O O . VAL A 1 89 ? 12.140 5.169 -5.654 1.00 85.31 89 VAL A O 1
ATOM 665 N N . PHE A 1 90 ? 10.646 3.990 -6.798 1.00 83.75 90 PHE A N 1
ATOM 666 C CA . PHE A 1 90 ? 9.817 3.664 -5.635 1.00 83.75 90 PHE A CA 1
ATOM 667 C C . PHE A 1 90 ? 10.221 2.356 -4.945 1.00 83.75 90 PHE A C 1
ATOM 669 O O . PHE A 1 90 ? 9.601 1.953 -3.957 1.00 83.75 90 PHE A O 1
ATOM 676 N N . ASN A 1 91 ? 11.292 1.706 -5.404 1.00 81.81 91 ASN A N 1
ATOM 677 C CA . ASN A 1 91 ? 11.713 0.420 -4.857 1.00 81.81 91 ASN A CA 1
ATOM 678 C C . ASN A 1 91 ? 12.252 0.550 -3.422 1.00 81.81 91 ASN A C 1
ATOM 680 O O . ASN A 1 91 ? 12.004 -0.312 -2.583 1.00 81.81 91 ASN A O 1
ATOM 684 N N . PHE A 1 92 ? 12.910 1.673 -3.097 1.00 85.50 92 PHE A N 1
ATOM 685 C CA . PHE A 1 92 ? 13.373 1.942 -1.730 1.00 85.50 92 PHE A CA 1
ATOM 686 C C . PHE A 1 92 ? 12.205 2.118 -0.750 1.00 85.50 92 PHE A C 1
ATOM 688 O O . PHE A 1 92 ? 12.269 1.631 0.378 1.00 85.50 92 PHE A O 1
ATOM 695 N N . VAL A 1 93 ? 11.127 2.774 -1.195 1.00 86.19 93 VAL A N 1
ATOM 696 C CA . VAL A 1 93 ? 9.898 2.952 -0.409 1.00 86.19 93 VAL A CA 1
ATOM 697 C C . VAL A 1 93 ? 9.228 1.600 -0.211 1.00 86.19 93 VAL A C 1
ATOM 699 O O . VAL A 1 93 ? 8.854 1.250 0.904 1.00 86.19 93 VAL A O 1
ATOM 702 N N . SER A 1 94 ? 9.143 0.813 -1.283 1.00 84.50 94 SER A N 1
ATOM 703 C CA . SER A 1 94 ? 8.501 -0.499 -1.251 1.00 84.50 94 SER A CA 1
ATOM 704 C C . SER A 1 94 ? 9.214 -1.458 -0.290 1.00 84.50 94 SER A C 1
ATOM 706 O O . SER A 1 94 ? 8.585 -2.170 0.491 1.00 84.50 94 SER A O 1
ATOM 708 N N . HIS A 1 95 ? 10.545 -1.431 -0.279 1.00 84.56 95 HIS A N 1
ATOM 709 C CA . HIS A 1 95 ? 11.354 -2.239 0.627 1.00 84.56 95 HIS A CA 1
ATOM 710 C C . HIS A 1 95 ? 11.227 -1.806 2.100 1.00 84.56 95 HIS A C 1
ATOM 712 O O . HIS A 1 95 ? 11.174 -2.654 2.992 1.00 84.56 95 HIS A O 1
ATOM 718 N N . ASP A 1 96 ? 11.135 -0.501 2.374 1.00 86.81 96 ASP A N 1
ATOM 719 C CA . ASP A 1 96 ? 10.876 0.006 3.729 1.00 86.81 96 ASP A CA 1
ATOM 720 C C . ASP A 1 96 ? 9.493 -0.431 4.242 1.00 86.81 96 ASP A C 1
ATOM 722 O O . ASP A 1 96 ? 9.346 -0.856 5.390 1.00 86.81 96 ASP A O 1
ATOM 726 N N . ILE A 1 97 ? 8.488 -0.413 3.365 1.00 84.75 97 ILE A N 1
ATOM 727 C CA . ILE A 1 97 ? 7.134 -0.880 3.671 1.00 84.75 97 ILE A CA 1
ATOM 728 C C . ILE A 1 97 ? 7.124 -2.379 3.977 1.00 84.75 97 ILE A C 1
ATOM 730 O O . ILE A 1 97 ? 6.591 -2.782 5.009 1.00 84.75 97 ILE A O 1
ATOM 734 N N . GLN A 1 98 ? 7.747 -3.210 3.138 1.00 82.88 98 GLN A N 1
ATOM 735 C CA . GLN A 1 98 ? 7.815 -4.658 3.372 1.00 82.88 98 GLN A CA 1
ATOM 736 C C . GLN A 1 98 ? 8.485 -5.004 4.703 1.00 82.88 98 GLN A C 1
ATOM 738 O O . GLN A 1 98 ? 8.021 -5.897 5.412 1.00 82.88 98 GLN A O 1
ATOM 743 N N . LYS A 1 99 ? 9.545 -4.277 5.073 1.00 85.56 99 LYS A N 1
ATOM 744 C CA . LYS A 1 99 ? 10.201 -4.444 6.374 1.00 85.56 99 LYS A CA 1
ATOM 745 C C . LYS A 1 99 ? 9.270 -4.127 7.537 1.00 85.56 99 LYS A C 1
ATOM 747 O O . LYS A 1 99 ? 9.309 -4.837 8.530 1.00 85.56 99 LYS A O 1
ATOM 752 N N . LYS A 1 100 ? 8.435 -3.093 7.416 1.00 86.00 100 LYS A N 1
ATOM 753 C CA . LYS A 1 100 ? 7.494 -2.680 8.468 1.00 86.00 100 LYS A CA 1
ATOM 754 C C . LYS A 1 100 ? 6.264 -3.581 8.576 1.00 86.00 100 LYS A C 1
ATOM 756 O O . LYS A 1 100 ? 5.750 -3.743 9.671 1.00 86.00 100 LYS A O 1
ATOM 761 N N . VAL A 1 101 ? 5.804 -4.156 7.465 1.00 80.88 101 VAL A N 1
ATOM 762 C CA . VAL A 1 101 ? 4.614 -5.030 7.408 1.00 80.88 101 VAL A CA 1
ATOM 763 C C . VAL A 1 101 ? 4.910 -6.460 7.886 1.00 80.88 101 VAL A C 1
ATOM 765 O O . VAL A 1 101 ? 3.993 -7.164 8.292 1.00 80.88 101 VAL A O 1
ATOM 768 N N . ARG A 1 102 ? 6.176 -6.901 7.843 1.00 72.88 102 ARG A N 1
ATOM 769 C CA . ARG A 1 102 ? 6.619 -8.235 8.297 1.00 72.88 102 ARG A CA 1
ATOM 770 C C . ARG A 1 102 ? 6.941 -8.306 9.806 1.00 72.88 102 ARG A C 1
ATOM 772 O O . ARG A 1 102 ? 7.217 -9.398 10.295 1.00 72.88 102 ARG A O 1
ATOM 779 N N . LEU A 1 103 ? 6.960 -7.171 10.511 1.00 49.88 103 LEU A N 1
ATOM 780 C CA . LEU A 1 103 ? 7.207 -7.086 11.961 1.00 49.88 103 LEU A CA 1
ATOM 781 C C . LEU A 1 103 ? 5.972 -7.487 12.770 1.00 49.88 103 LEU A C 1
ATOM 783 O O . LEU A 1 103 ? 6.179 -8.132 13.820 1.00 49.88 103 LEU A O 1
#

pLDDT: mean 70.96, std 19.48, range [38.31, 94.06]

Secondary structure (DSSP, 8-state):
--PPP----------SSHHHHHHHHGGGS------PPP-----GGG---HHHHHHHHHHTB-GGG-B-HHHHHHHHHHHHHHHHHT-GGGHHHHHHHHHHHT-

Sequence (103 aa):
MAGIPLGSEPPQQVEVAEEAEAAMAAAESGRQGNGVMPDAAVPQDLVFDLQLVLDGFSQCRGEDGQLYLDAYLRAYSELNKFLQLLGTVFNFVSHDIQKKVRL

Radius of gyration: 21.73 Å; chains: 1; bounding box: 58×51×56 Å